Protein AF-A0A7R9DC39-F1 (afdb_monomer_lite)

Foldseek 3Di:
DDDDPPDPVVVVVVVLVVVVVVVVVVVVVVLCVQVPPDVVSVVVVVPDDDPDFDDDPVCVVVQWDWDDDPNPDTDIDGNDD

Radius of gyration: 17.87 Å; chains: 1; bounding box: 44×48×31 Å

Sequence (81 aa):
MAQVPPSPLNVAASSRHRERAVITQWAIFSVRNLCEGNPESQALIAGLTQRGTVDSATLRELGITLHQEDDKKILIMPYKP

InterPro domains:
  IPR019156 Ataxin-10 domain [PF09759] (20-74)
  IPR051374 Ataxin-10 and Copper transport protein 86 families [PTHR13255] (23-74)

Structure (mmCIF, N/CA/C/O backbone):
data_AF-A0A7R9DC39-F1
#
_entry.id   AF-A0A7R9D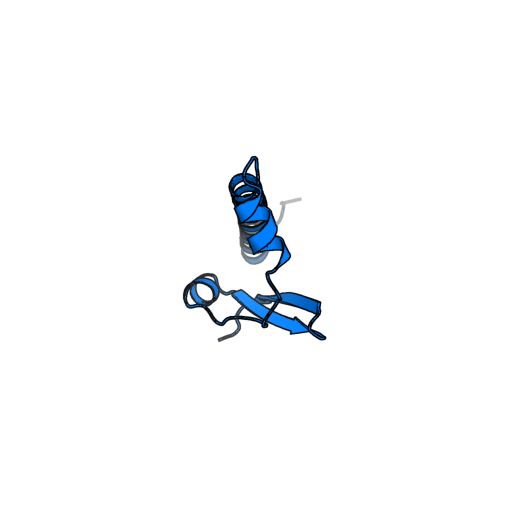C39-F1
#
loop_
_atom_site.group_PDB
_atom_site.id
_atom_site.type_symbol
_atom_site.label_atom_id
_atom_site.label_alt_id
_atom_site.label_comp_id
_atom_site.label_asym_id
_atom_site.label_entity_id
_atom_site.label_seq_id
_atom_site.pdbx_PDB_ins_code
_atom_site.Cartn_x
_atom_site.Cartn_y
_atom_site.Cartn_z
_atom_site.occupancy
_atom_site.B_iso_or_equiv
_atom_site.auth_seq_id
_atom_site.auth_comp_id
_atom_site.auth_asym_id
_atom_site.auth_atom_id
_atom_site.pdbx_PDB_model_num
ATOM 1 N N . MET A 1 1 ? 35.501 -31.275 -1.957 1.00 40.75 1 MET A N 1
ATOM 2 C CA . MET A 1 1 ? 34.517 -30.771 -0.975 1.00 40.75 1 MET A CA 1
ATOM 3 C C . MET A 1 1 ? 33.200 -30.603 -1.718 1.00 40.75 1 MET A C 1
ATOM 5 O O . MET A 1 1 ? 33.093 -29.688 -2.521 1.00 40.75 1 MET A O 1
ATOM 9 N N . ALA A 1 2 ? 32.274 -31.558 -1.591 1.00 42.09 2 ALA A N 1
ATOM 10 C CA . ALA A 1 2 ? 31.004 -31.518 -2.317 1.00 42.09 2 ALA A CA 1
ATOM 11 C C . ALA A 1 2 ? 30.086 -30.476 -1.667 1.00 42.09 2 ALA A C 1
ATOM 13 O O . ALA A 1 2 ? 29.846 -30.519 -0.461 1.00 42.09 2 ALA A O 1
ATOM 14 N N . GLN A 1 3 ? 29.637 -29.511 -2.462 1.00 53.22 3 GLN A N 1
ATOM 15 C CA . GLN A 1 3 ? 28.723 -28.460 -2.043 1.00 53.22 3 GLN A 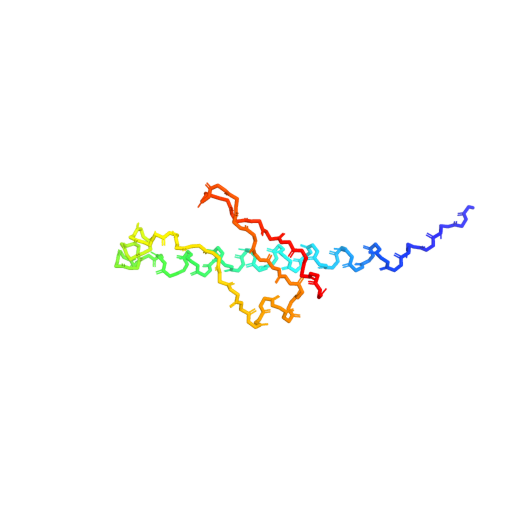CA 1
ATOM 16 C C . GLN A 1 3 ? 27.385 -29.121 -1.697 1.00 53.22 3 GLN A C 1
ATOM 18 O O . GLN A 1 3 ? 26.718 -29.676 -2.569 1.00 53.22 3 GLN A O 1
ATOM 23 N N . VAL A 1 4 ? 27.044 -29.146 -0.407 1.00 58.81 4 VAL A N 1
ATOM 24 C CA . VAL A 1 4 ? 25.765 -29.676 0.080 1.00 58.81 4 VAL A CA 1
ATOM 25 C C . VAL A 1 4 ? 24.647 -28.905 -0.632 1.00 58.81 4 VAL A C 1
ATOM 27 O O . VAL A 1 4 ? 24.655 -27.671 -0.573 1.00 58.81 4 VAL A O 1
ATOM 30 N N . PRO A 1 5 ? 23.721 -29.578 -1.342 1.00 57.09 5 PRO A N 1
ATOM 31 C CA . PRO A 1 5 ? 22.644 -28.892 -2.039 1.00 57.09 5 PRO A CA 1
ATOM 32 C C . PRO A 1 5 ? 21.809 -28.106 -1.018 1.00 57.09 5 PRO A C 1
ATOM 34 O O . PRO A 1 5 ? 21.515 -28.632 0.060 1.00 57.09 5 PRO A O 1
ATOM 37 N N . PRO A 1 6 ? 21.447 -26.843 -1.306 1.00 57.19 6 PRO A N 1
ATOM 38 C CA . PRO A 1 6 ? 20.693 -26.034 -0.363 1.00 57.19 6 PRO A CA 1
ATOM 39 C C . PRO A 1 6 ? 19.350 -26.708 -0.070 1.00 57.19 6 PRO A C 1
ATOM 41 O O . PRO A 1 6 ? 18.591 -27.028 -0.984 1.00 57.19 6 PRO A O 1
ATOM 44 N N . SER A 1 7 ? 19.061 -26.924 1.215 1.00 57.75 7 SER A N 1
ATOM 45 C CA . SER A 1 7 ? 17.804 -27.506 1.684 1.00 57.75 7 SER A CA 1
ATOM 46 C C . SER A 1 7 ? 16.596 -26.770 1.075 1.00 57.75 7 SER A C 1
ATOM 48 O O . SER A 1 7 ? 16.617 -25.536 1.002 1.00 57.75 7 SER A O 1
ATOM 50 N N . PRO A 1 8 ? 15.512 -27.474 0.694 1.00 55.69 8 PRO A N 1
ATOM 51 C CA . PRO A 1 8 ? 14.369 -26.900 -0.035 1.00 55.69 8 PRO A CA 1
ATOM 52 C C . PRO A 1 8 ? 13.691 -25.708 0.672 1.00 55.69 8 PRO A C 1
ATOM 54 O O . PRO A 1 8 ? 13.126 -24.831 0.021 1.00 55.69 8 PRO A O 1
ATOM 57 N N . LEU A 1 9 ? 13.825 -25.614 1.999 1.00 54.31 9 LEU A N 1
ATOM 58 C CA . LEU A 1 9 ? 13.383 -24.473 2.810 1.00 54.31 9 LEU A CA 1
ATOM 59 C C . LEU A 1 9 ? 14.057 -23.137 2.437 1.00 54.31 9 LEU A C 1
ATOM 61 O O . LEU A 1 9 ? 13.404 -22.097 2.506 1.00 54.31 9 LEU A O 1
ATOM 65 N N . ASN A 1 10 ? 15.328 -23.143 2.019 1.00 53.66 10 ASN A N 1
ATOM 66 C CA . ASN A 1 10 ? 16.070 -21.918 1.691 1.00 53.66 10 ASN A CA 1
ATOM 67 C C . ASN A 1 10 ? 15.631 -21.334 0.332 1.00 53.66 10 ASN A C 1
ATOM 69 O O . ASN A 1 10 ? 15.469 -20.124 0.172 1.00 53.66 10 ASN A O 1
ATOM 73 N N . VAL A 1 11 ? 15.335 -22.206 -0.635 1.00 52.62 11 VAL A N 1
ATOM 74 C CA . VAL A 1 11 ? 14.900 -21.800 -1.982 1.00 52.62 11 VAL A CA 1
ATOM 75 C C . VAL A 1 11 ? 13.503 -21.166 -1.945 1.00 52.62 11 VAL A C 1
ATOM 77 O O . VAL A 1 11 ? 13.297 -20.097 -2.518 1.00 52.62 11 VAL A O 1
ATOM 80 N N . ALA A 1 12 ? 12.569 -21.761 -1.196 1.00 52.34 12 ALA A N 1
ATOM 81 C CA . ALA A 1 12 ? 11.211 -21.233 -1.036 1.00 52.34 12 ALA A CA 1
ATOM 82 C C . ALA A 1 12 ? 11.143 -19.952 -0.179 1.00 52.34 12 ALA A C 1
ATOM 84 O O . ALA A 1 12 ? 10.191 -19.176 -0.271 1.00 52.34 12 ALA A O 1
ATOM 85 N N . ALA A 1 13 ? 12.122 -19.711 0.699 1.00 52.47 13 ALA A N 1
ATOM 86 C CA . ALA A 1 13 ? 12.239 -18.428 1.390 1.00 52.47 13 ALA A CA 1
ATOM 87 C C . ALA A 1 13 ? 12.676 -17.327 0.409 1.00 52.47 13 ALA A C 1
ATOM 89 O O . ALA A 1 13 ? 12.078 -16.253 0.378 1.00 52.47 13 ALA A O 1
ATOM 90 N N . SER A 1 14 ? 13.662 -17.623 -0.444 1.00 53.97 14 SER A N 1
ATOM 91 C CA . SER A 1 14 ? 14.200 -16.682 -1.432 1.00 53.97 14 SER A CA 1
ATOM 92 C C . SER A 1 14 ? 13.164 -16.250 -2.483 1.00 53.97 14 SER A C 1
ATOM 94 O O . SER A 1 14 ? 13.071 -15.062 -2.800 1.00 53.97 14 SER A O 1
ATOM 96 N N . SER A 1 15 ? 12.318 -17.172 -2.967 1.00 56.75 15 SER A N 1
ATOM 97 C CA . SER A 1 15 ? 11.221 -16.840 -3.894 1.00 56.75 15 SER A CA 1
ATOM 98 C C . SER A 1 15 ? 10.165 -15.936 -3.247 1.00 56.75 15 SER A C 1
ATOM 100 O O . SER A 1 15 ? 9.801 -14.907 -3.818 1.00 56.75 15 SER A O 1
ATOM 102 N N . ARG A 1 16 ? 9.765 -16.232 -2.003 1.00 59.12 16 ARG A N 1
ATOM 103 C CA . AR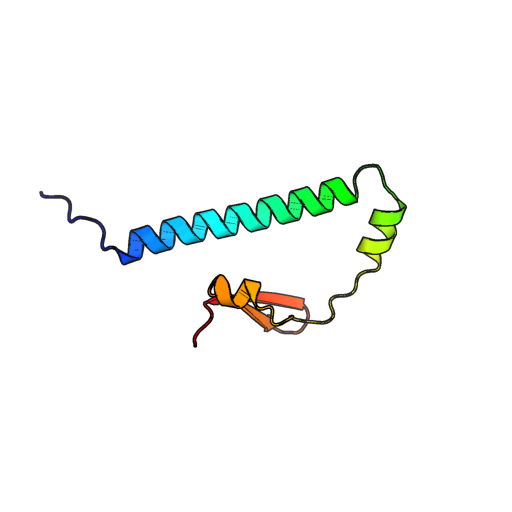G A 1 16 ? 8.790 -15.428 -1.245 1.00 59.12 16 ARG A CA 1
ATOM 104 C C . ARG A 1 16 ? 9.286 -14.020 -0.929 1.00 59.12 16 ARG A C 1
ATOM 106 O O . ARG A 1 16 ? 8.502 -13.074 -0.937 1.00 59.12 16 ARG A O 1
ATOM 113 N N . HIS A 1 17 ? 10.582 -13.839 -0.668 1.00 57.56 17 HIS A N 1
ATOM 114 C CA . HIS A 1 17 ? 11.157 -12.499 -0.505 1.00 57.56 17 HIS A CA 1
ATOM 115 C C . HIS A 1 17 ? 11.047 -11.667 -1.787 1.00 57.56 17 HIS A C 1
ATOM 117 O O . HIS A 1 17 ? 10.746 -10.474 -1.718 1.00 57.56 17 HIS A O 1
ATOM 123 N N . ARG A 1 18 ? 11.243 -12.295 -2.953 1.00 58.25 18 ARG A N 1
ATOM 124 C CA . ARG A 1 18 ? 11.133 -11.622 -4.250 1.00 58.25 18 ARG A CA 1
ATOM 125 C C . ARG A 1 18 ? 9.689 -11.217 -4.556 1.00 58.25 18 ARG A C 1
ATOM 127 O O . ARG A 1 18 ? 9.462 -10.078 -4.945 1.00 58.25 18 ARG A O 1
ATOM 134 N N . GLU A 1 19 ? 8.720 -12.095 -4.319 1.00 62.03 19 GLU A N 1
ATOM 135 C CA . GLU A 1 19 ? 7.290 -11.798 -4.511 1.00 62.03 19 GLU A CA 1
ATOM 136 C C . GLU A 1 19 ? 6.817 -10.634 -3.629 1.00 62.03 19 GLU A C 1
ATOM 138 O O . GLU A 1 19 ? 6.156 -9.714 -4.110 1.00 62.03 19 GLU A O 1
ATOM 143 N N . ARG A 1 20 ? 7.235 -10.605 -2.356 1.00 63.91 20 ARG A N 1
ATOM 144 C CA . ARG A 1 20 ? 6.924 -9.499 -1.433 1.00 63.91 20 ARG A CA 1
ATOM 145 C C . ARG A 1 20 ? 7.505 -8.164 -1.900 1.00 63.91 20 ARG A C 1
ATOM 147 O O . ARG A 1 20 ? 6.849 -7.135 -1.764 1.00 63.91 20 ARG A O 1
ATOM 154 N N . ALA A 1 21 ? 8.716 -8.170 -2.456 1.00 72.00 21 ALA A N 1
ATOM 155 C CA . ALA A 1 21 ? 9.321 -6.967 -3.022 1.00 72.00 21 ALA A CA 1
ATOM 156 C C . ALA A 1 21 ? 8.563 -6.481 -4.269 1.00 72.00 21 ALA A C 1
ATOM 158 O O . ALA A 1 21 ? 8.338 -5.282 -4.423 1.00 72.00 21 ALA A O 1
ATOM 159 N N . VAL A 1 22 ? 8.110 -7.407 -5.121 1.00 76.44 22 VAL A N 1
ATOM 160 C CA . VAL A 1 22 ? 7.328 -7.099 -6.327 1.00 76.44 22 VAL A CA 1
ATOM 161 C C . VAL A 1 22 ? 5.981 -6.472 -5.963 1.00 76.44 22 VAL A C 1
ATOM 163 O O . VAL A 1 22 ? 5.652 -5.419 -6.499 1.00 76.44 22 VAL A O 1
ATOM 166 N N . ILE A 1 23 ? 5.233 -7.044 -5.014 1.00 76.69 23 ILE A N 1
ATOM 167 C CA . ILE A 1 23 ? 3.929 -6.504 -4.587 1.00 76.69 23 ILE A CA 1
ATOM 168 C C . ILE A 1 23 ? 4.073 -5.081 -4.034 1.00 76.69 23 ILE A C 1
ATOM 170 O O . ILE A 1 23 ? 3.319 -4.193 -4.427 1.00 76.69 23 ILE A O 1
ATOM 174 N N . THR A 1 24 ? 5.069 -4.838 -3.177 1.00 80.06 24 THR A N 1
ATOM 175 C CA . THR A 1 24 ? 5.336 -3.495 -2.638 1.00 80.06 24 THR A CA 1
ATOM 176 C C . THR A 1 24 ? 5.673 -2.503 -3.748 1.00 80.06 24 THR A C 1
ATOM 178 O O . THR A 1 24 ? 5.150 -1.390 -3.762 1.00 80.06 24 THR A O 1
ATOM 181 N N . GLN A 1 25 ? 6.512 -2.901 -4.707 1.00 85.56 25 GLN A N 1
ATOM 182 C CA . GLN A 1 25 ? 6.908 -2.026 -5.805 1.00 85.56 25 GLN A CA 1
ATOM 183 C C . GLN A 1 25 ? 5.723 -1.673 -6.713 1.00 85.56 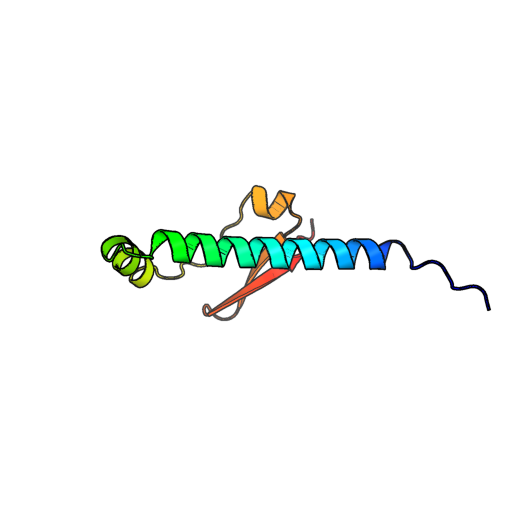25 GLN A C 1
ATOM 185 O O . GLN A 1 25 ? 5.570 -0.510 -7.092 1.00 85.56 25 GLN A O 1
ATOM 190 N N . TRP A 1 26 ? 4.866 -2.650 -7.027 1.00 86.75 26 TRP A N 1
ATOM 191 C CA . TRP A 1 26 ? 3.641 -2.416 -7.791 1.00 86.75 26 TRP A CA 1
ATOM 192 C C . TRP A 1 26 ? 2.659 -1.532 -7.031 1.00 86.75 26 TRP A C 1
ATOM 194 O O . TRP A 1 26 ? 2.133 -0.597 -7.621 1.00 86.75 26 TRP A O 1
ATOM 204 N N . ALA A 1 27 ? 2.470 -1.750 -5.728 1.00 85.19 27 ALA A N 1
ATOM 205 C CA . ALA A 1 27 ? 1.599 -0.910 -4.911 1.00 85.19 27 ALA A CA 1
ATOM 206 C C . ALA A 1 27 ? 2.053 0.561 -4.918 1.00 85.19 27 ALA A C 1
ATOM 208 O O . ALA A 1 27 ? 1.241 1.454 -5.160 1.00 85.19 27 ALA A O 1
ATOM 209 N N . ILE A 1 28 ? 3.354 0.818 -4.734 1.00 87.94 28 ILE A N 1
ATOM 210 C CA . ILE A 1 28 ? 3.925 2.173 -4.800 1.00 87.94 28 ILE A CA 1
ATOM 211 C C . ILE A 1 28 ? 3.696 2.793 -6.184 1.00 87.94 28 ILE A C 1
ATOM 213 O O . ILE A 1 28 ? 3.287 3.949 -6.285 1.00 87.94 28 ILE A O 1
ATOM 217 N N . PHE A 1 29 ? 3.941 2.030 -7.252 1.00 90.50 29 PHE A N 1
ATOM 218 C CA . PHE A 1 29 ? 3.770 2.511 -8.621 1.00 90.50 29 PHE A CA 1
ATOM 219 C C . PHE A 1 29 ? 2.303 2.823 -8.949 1.00 90.50 29 PHE A C 1
ATOM 221 O O . PHE A 1 29 ? 2.011 3.875 -9.510 1.00 90.50 29 PHE A O 1
ATOM 228 N N . SER A 1 30 ? 1.369 1.963 -8.539 1.00 89.56 30 SER A N 1
ATOM 229 C CA . SER A 1 30 ? -0.068 2.179 -8.717 1.00 89.56 30 SER A CA 1
ATOM 230 C C . SER A 1 30 ? -0.556 3.434 -7.995 1.00 89.56 30 SER A C 1
ATOM 232 O O . SER A 1 30 ? -1.270 4.233 -8.595 1.00 89.56 30 SER A O 1
ATOM 234 N N . VAL A 1 31 ? -0.139 3.647 -6.740 1.00 89.00 31 VAL A N 1
ATOM 235 C CA . VAL A 1 31 ? -0.500 4.856 -5.978 1.00 89.00 31 VAL A CA 1
ATOM 236 C C . VAL A 1 31 ? 0.085 6.105 -6.632 1.00 89.00 31 VAL A C 1
ATOM 238 O O . VAL A 1 31 ? -0.617 7.102 -6.783 1.00 89.00 31 VAL A O 1
ATOM 241 N N . ARG A 1 32 ? 1.347 6.054 -7.076 1.00 91.81 32 ARG A N 1
ATOM 242 C CA . ARG A 1 32 ? 1.963 7.167 -7.804 1.00 91.81 32 ARG A CA 1
ATOM 243 C C . ARG A 1 32 ? 1.174 7.509 -9.064 1.00 91.81 32 ARG A C 1
ATOM 245 O O . ARG A 1 32 ? 0.838 8.672 -9.243 1.00 91.81 32 ARG A O 1
ATOM 252 N N . ASN A 1 33 ? 0.864 6.521 -9.900 1.00 92.69 33 ASN A N 1
ATOM 253 C CA . ASN A 1 33 ? 0.150 6.748 -11.157 1.00 92.69 33 ASN A CA 1
ATOM 254 C C . ASN A 1 33 ? -1.259 7.301 -10.936 1.00 92.69 33 ASN A C 1
ATOM 256 O O . ASN A 1 33 ? -1.731 8.100 -11.734 1.00 92.69 33 ASN A O 1
ATOM 260 N N . LEU A 1 34 ? -1.924 6.899 -9.851 1.00 91.06 34 LEU A N 1
ATOM 261 C CA . LEU A 1 34 ? -3.231 7.437 -9.481 1.00 91.06 34 LEU A CA 1
ATOM 262 C C . LEU A 1 34 ? -3.149 8.921 -9.075 1.00 91.06 34 LEU A C 1
ATOM 264 O O . LEU A 1 34 ? -4.068 9.689 -9.342 1.00 91.06 34 LEU A O 1
ATOM 268 N N . CYS A 1 35 ? -2.043 9.330 -8.450 1.00 92.94 35 CYS A N 1
ATOM 269 C CA . CYS A 1 35 ? -1.815 10.702 -7.992 1.00 92.94 35 CYS A CA 1
ATOM 270 C C . CYS A 1 35 ? -1.147 11.619 -9.030 1.00 92.94 35 CYS A C 1
ATOM 272 O O . CYS A 1 35 ? -1.221 12.842 -8.897 1.00 92.94 35 CYS A O 1
ATOM 274 N N . GLU A 1 36 ? -0.427 11.082 -10.014 1.00 93.88 36 GLU A N 1
ATOM 275 C CA . GLU A 1 36 ? 0.376 11.874 -10.949 1.00 93.88 36 GLU A CA 1
ATOM 276 C C . GLU A 1 36 ? -0.536 12.687 -11.881 1.00 93.88 36 GLU A C 1
ATOM 278 O O . GLU A 1 36 ? -1.364 12.145 -12.605 1.00 93.88 36 GLU A O 1
ATOM 283 N N . GLY A 1 37 ? -0.429 14.019 -11.822 1.00 93.38 37 GLY A N 1
ATOM 284 C CA . GLY A 1 37 ? -1.275 14.927 -12.607 1.00 93.38 37 GLY A CA 1
ATOM 285 C C . GLY A 1 37 ? -2.739 15.029 -12.152 1.00 93.38 37 GLY A C 1
ATOM 286 O O . GLY A 1 37 ? -3.506 15.738 -12.799 1.00 93.38 37 GLY A O 1
ATOM 287 N N . ASN A 1 38 ? -3.130 14.377 -11.048 1.00 93.62 38 ASN A N 1
ATOM 288 C CA . ASN A 1 38 ? -4.507 14.383 -10.549 1.00 93.62 38 ASN A CA 1
ATOM 289 C C . ASN A 1 38 ? -4.603 14.918 -9.099 1.00 93.62 38 ASN A C 1
ATOM 291 O O . ASN A 1 38 ? -4.443 14.150 -8.145 1.00 93.62 38 ASN A O 1
ATOM 295 N N . PRO A 1 39 ? -4.895 16.220 -8.904 1.00 91.06 39 PRO A N 1
ATOM 296 C CA . PRO A 1 39 ? -4.995 16.822 -7.572 1.00 91.06 39 PRO A CA 1
ATOM 297 C C . PRO A 1 39 ? -6.203 16.329 -6.756 1.00 91.06 39 PRO A C 1
ATOM 299 O O . PRO A 1 39 ? -6.147 16.332 -5.529 1.00 91.06 39 PRO A O 1
ATOM 302 N N . GLU A 1 40 ? -7.276 15.862 -7.400 1.00 92.44 40 GLU A N 1
ATOM 303 C CA . GLU A 1 40 ? -8.435 15.276 -6.712 1.00 92.44 40 GLU A CA 1
ATOM 304 C C . GLU A 1 40 ? -8.067 13.938 -6.061 1.00 92.44 40 GLU A C 1
ATOM 306 O O . GLU A 1 40 ? -8.345 13.715 -4.883 1.00 92.44 40 GLU A O 1
ATOM 311 N N . SER A 1 41 ? -7.360 13.077 -6.796 1.00 91.56 41 SER A N 1
ATOM 312 C CA . SER A 1 41 ? -6.861 11.801 -6.268 1.00 91.56 41 SER A CA 1
ATOM 313 C C . SER A 1 41 ? -5.849 12.014 -5.141 1.00 91.56 41 SER A C 1
ATOM 315 O O . SER A 1 41 ? -5.880 11.300 -4.139 1.00 91.56 41 SER A O 1
ATOM 317 N N . GLN A 1 42 ? -5.000 13.042 -5.254 1.00 91.94 42 GLN A N 1
ATOM 318 C CA . GLN A 1 42 ? -4.088 13.443 -4.180 1.00 91.94 42 GLN A CA 1
ATOM 319 C C . GLN A 1 42 ? -4.843 13.891 -2.924 1.00 91.94 42 GLN A C 1
ATOM 321 O O . GLN A 1 42 ? -4.493 13.462 -1.826 1.00 91.94 42 GLN A O 1
ATOM 326 N N . ALA A 1 43 ? -5.885 14.715 -3.070 1.00 92.25 43 ALA A N 1
ATOM 327 C CA . ALA A 1 43 ? -6.699 15.177 -1.948 1.00 92.25 43 ALA A CA 1
ATOM 328 C C . ALA A 1 43 ? -7.459 14.023 -1.276 1.00 92.25 43 ALA A C 1
ATOM 330 O O . ALA A 1 43 ? -7.489 13.938 -0.048 1.00 92.25 43 ALA A O 1
ATOM 331 N N . LEU A 1 44 ? -8.012 13.098 -2.068 1.00 92.00 44 LEU A N 1
ATOM 332 C CA . LEU A 1 44 ? -8.657 11.884 -1.569 1.00 92.00 44 LEU A CA 1
ATOM 333 C C . LEU A 1 44 ? -7.684 11.026 -0.760 1.00 92.00 44 LEU A C 1
ATOM 335 O O . LEU A 1 44 ? -7.993 10.667 0.373 1.00 92.00 44 LEU A O 1
ATOM 339 N N . ILE A 1 45 ? -6.501 10.737 -1.311 1.00 88.00 45 ILE A N 1
ATOM 340 C CA . ILE A 1 45 ? -5.485 9.916 -0.642 1.00 88.00 45 ILE A CA 1
ATOM 341 C C . ILE A 1 45 ? -4.942 10.608 0.612 1.00 88.00 45 ILE A C 1
ATOM 343 O O . ILE A 1 45 ? -4.752 9.944 1.627 1.00 88.00 45 ILE A O 1
ATOM 347 N N . ALA A 1 46 ? -4.757 11.930 0.587 1.00 88.12 46 ALA A N 1
ATOM 348 C CA . ALA A 1 46 ? -4.347 12.706 1.758 1.00 88.12 46 ALA A CA 1
ATOM 349 C C . ALA A 1 46 ? -5.398 12.693 2.884 1.00 88.12 46 ALA A C 1
ATOM 351 O O . ALA A 1 46 ? -5.042 12.799 4.056 1.00 88.12 46 ALA A O 1
ATOM 352 N N . GLY A 1 47 ? -6.681 12.549 2.539 1.00 89.12 47 GLY A N 1
ATOM 353 C CA . GLY A 1 47 ? -7.780 12.407 3.495 1.00 89.12 47 GLY A CA 1
ATOM 354 C C . GLY A 1 47 ? -7.982 10.983 4.024 1.00 89.12 47 GLY A C 1
ATOM 355 O O . GLY A 1 47 ? -8.761 10.790 4.961 1.00 89.12 47 GLY A O 1
ATOM 356 N N . LEU A 1 48 ? -7.307 9.974 3.458 1.00 87.31 48 LEU A N 1
ATOM 357 C CA . LEU A 1 48 ? -7.440 8.598 3.929 1.00 87.31 48 LEU A CA 1
ATOM 358 C C . LEU A 1 48 ? -6.850 8.460 5.331 1.00 87.31 48 LEU A C 1
ATOM 360 O O . LEU A 1 48 ? -5.690 8.771 5.588 1.00 87.31 48 LEU A O 1
ATOM 364 N N . THR A 1 49 ? -7.660 7.935 6.243 1.00 79.50 49 THR A N 1
ATOM 365 C CA . THR A 1 49 ? -7.225 7.588 7.594 1.00 79.50 49 THR A CA 1
ATOM 366 C C . THR A 1 49 ? -7.162 6.077 7.720 1.00 79.50 49 THR A C 1
ATOM 368 O O . THR A 1 49 ? -8.093 5.369 7.327 1.00 79.50 49 THR A O 1
ATOM 371 N N . GLN A 1 50 ? -6.070 5.573 8.284 1.00 76.44 50 GLN A N 1
ATOM 372 C CA . GLN A 1 50 ? -5.922 4.155 8.566 1.00 76.44 50 GLN A CA 1
ATOM 373 C C . GLN A 1 50 ? -7.003 3.713 9.565 1.00 76.44 50 GLN A C 1
ATOM 375 O O . GLN A 1 50 ? -7.071 4.225 10.678 1.00 76.44 50 GLN A O 1
ATOM 380 N N . ARG A 1 51 ? -7.867 2.778 9.152 1.00 77.69 51 ARG A N 1
ATOM 381 C CA . ARG A 1 51 ? -8.953 2.229 9.990 1.00 77.69 51 ARG A CA 1
ATOM 382 C C . ARG A 1 51 ? -8.631 0.876 10.628 1.00 77.69 51 ARG A C 1
ATOM 384 O O . ARG A 1 51 ? -9.443 0.366 11.390 1.00 77.69 51 ARG A O 1
ATOM 391 N N . GLY A 1 52 ? -7.466 0.316 10.313 1.00 74.12 52 GLY A N 1
ATOM 392 C CA . GLY A 1 52 ? -6.949 -0.926 10.878 1.00 74.12 52 GLY A CA 1
ATOM 393 C C . GLY A 1 52 ? -6.579 -1.957 9.817 1.00 74.12 52 GLY A C 1
ATOM 394 O O . GLY A 1 52 ? -6.349 -1.602 8.657 1.00 74.12 52 GLY A O 1
ATOM 395 N N . THR A 1 53 ? -6.483 -3.226 10.210 1.00 76.69 53 THR A N 1
ATOM 396 C CA . THR A 1 53 ? -6.207 -4.337 9.292 1.00 76.69 53 THR A CA 1
ATOM 397 C C . THR A 1 53 ? -7.499 -4.990 8.806 1.00 76.69 53 THR A C 1
ATOM 399 O O . THR A 1 53 ? -8.466 -5.137 9.548 1.00 76.69 53 THR A O 1
ATOM 402 N N . VAL A 1 54 ? -7.524 -5.371 7.528 1.00 73.75 54 VAL A N 1
ATOM 403 C CA . VAL A 1 54 ? -8.635 -6.110 6.915 1.00 73.75 54 VAL A CA 1
ATOM 404 C C . VAL A 1 54 ? -8.201 -7.551 6.695 1.00 73.75 54 VAL A C 1
ATOM 406 O O . VAL A 1 54 ? -7.147 -7.802 6.107 1.00 73.75 54 VAL A O 1
ATOM 409 N N . ASP A 1 55 ? -9.033 -8.487 7.148 1.00 71.75 55 ASP A N 1
ATOM 410 C CA . ASP A 1 55 ? -8.938 -9.883 6.736 1.00 71.75 55 ASP A CA 1
ATOM 411 C C . ASP A 1 55 ? -9.465 -9.997 5.302 1.00 71.75 55 ASP A C 1
ATOM 413 O O . ASP A 1 55 ? -10.589 -9.597 4.996 1.00 71.75 55 ASP A O 1
ATOM 417 N N . SER A 1 56 ? -8.621 -10.492 4.404 1.00 78.25 56 SER A N 1
ATOM 418 C CA . SER A 1 56 ? -8.931 -10.625 2.985 1.00 78.25 56 SER A CA 1
ATOM 419 C C . SER A 1 56 ? -8.662 -12.055 2.550 1.00 78.25 56 SER A C 1
ATOM 421 O O . SER A 1 56 ? -7.590 -12.600 2.824 1.00 78.25 56 SER A O 1
ATOM 423 N N . ALA A 1 57 ? -9.615 -12.643 1.823 1.00 78.06 57 ALA A N 1
ATOM 424 C CA . ALA A 1 57 ? -9.475 -13.978 1.247 1.00 78.06 57 ALA A CA 1
ATOM 425 C C . ALA A 1 57 ? -8.192 -14.096 0.407 1.00 78.06 57 ALA A C 1
ATOM 427 O O . ALA A 1 57 ? -7.464 -15.075 0.528 1.00 78.06 57 ALA A O 1
ATOM 428 N N . THR A 1 58 ? -7.844 -13.044 -0.336 1.00 77.69 58 THR A N 1
ATOM 429 C CA . THR A 1 58 ? -6.614 -12.978 -1.134 1.00 77.69 58 THR A CA 1
ATOM 430 C C . THR A 1 58 ? -5.354 -12.988 -0.265 1.00 77.69 58 THR A C 1
ATOM 432 O O . THR A 1 58 ? -4.374 -13.643 -0.608 1.00 77.69 58 THR A O 1
ATOM 435 N N . LEU A 1 59 ? -5.353 -12.298 0.883 1.00 77.62 59 LEU A N 1
ATOM 436 C CA . LEU A 1 59 ? -4.212 -12.333 1.808 1.00 77.62 59 LEU A CA 1
ATOM 437 C C . LEU A 1 59 ? -4.044 -13.731 2.414 1.00 77.62 59 LEU A C 1
ATOM 439 O O . LEU A 1 59 ? -2.920 -14.222 2.521 1.00 77.62 59 LEU A O 1
ATOM 443 N N . ARG A 1 60 ? -5.157 -14.406 2.720 1.00 79.25 60 ARG A N 1
ATOM 444 C CA . ARG A 1 60 ? -5.160 -15.783 3.220 1.00 79.25 60 ARG A CA 1
ATOM 445 C C . ARG A 1 60 ? -4.642 -16.785 2.188 1.00 79.25 60 ARG A C 1
ATOM 447 O O . ARG A 1 60 ? -3.822 -17.628 2.538 1.00 79.25 60 ARG A O 1
ATOM 454 N N . GLU A 1 61 ? -5.062 -16.668 0.929 1.00 80.19 61 GLU A N 1
ATOM 455 C CA . GLU A 1 61 ? -4.557 -17.480 -0.191 1.00 80.19 61 GLU A CA 1
ATOM 456 C C . GLU A 1 61 ? -3.049 -17.301 -0.400 1.00 80.19 61 GLU A C 1
ATOM 458 O O . GLU A 1 61 ? -2.337 -18.262 -0.686 1.00 80.19 61 GLU A O 1
ATOM 463 N N . LEU A 1 62 ? -2.543 -16.086 -0.179 1.00 75.44 62 LEU A N 1
ATOM 464 C CA . LEU A 1 62 ? -1.112 -15.780 -0.210 1.00 75.44 62 LEU A CA 1
ATOM 465 C C . LEU A 1 62 ? -0.358 -16.252 1.048 1.00 75.44 62 LEU A C 1
ATOM 467 O O . LEU A 1 62 ? 0.862 -16.095 1.127 1.00 75.44 62 LEU A O 1
ATOM 471 N N . GLY A 1 63 ? -1.048 -16.825 2.040 1.00 79.06 63 GLY A N 1
ATOM 472 C CA . GLY A 1 63 ? -0.453 -17.253 3.304 1.00 79.06 63 GLY A CA 1
ATOM 473 C C . GLY A 1 63 ? 0.041 -16.079 4.155 1.00 79.06 63 GLY A C 1
ATOM 474 O O . GLY A 1 63 ? 1.053 -16.199 4.849 1.00 79.06 63 GLY A O 1
ATOM 475 N N . ILE A 1 64 ? -0.646 -14.936 4.088 1.00 79.38 64 ILE A N 1
ATOM 476 C CA . ILE A 1 64 ? -0.283 -13.675 4.739 1.00 79.38 64 ILE A CA 1
ATOM 477 C C . ILE A 1 64 ? -1.396 -13.233 5.695 1.00 79.38 64 ILE A C 1
ATOM 479 O O . ILE A 1 64 ? -2.576 -13.269 5.364 1.00 79.38 64 ILE A O 1
ATOM 483 N N . THR A 1 65 ? -1.011 -12.758 6.878 1.00 81.62 65 THR A N 1
ATOM 484 C CA . THR A 1 65 ? -1.894 -12.058 7.816 1.00 81.62 65 THR A CA 1
ATOM 485 C C . THR A 1 65 ? -1.342 -10.677 8.152 1.00 81.62 65 THR A C 1
ATOM 487 O O . THR A 1 65 ? -0.132 -10.433 8.066 1.00 81.62 65 THR A O 1
ATOM 490 N N . LEU A 1 66 ? -2.235 -9.762 8.523 1.00 82.44 66 LEU A N 1
ATOM 491 C CA . LEU A 1 66 ? -1.903 -8.395 8.901 1.00 82.44 66 LEU A CA 1
ATOM 492 C C . LEU A 1 66 ? -2.139 -8.211 10.400 1.00 82.44 66 LEU A C 1
ATOM 494 O O . LEU A 1 66 ? -3.271 -8.288 10.873 1.00 82.44 66 LEU A O 1
ATOM 498 N N . HIS A 1 67 ? -1.070 -7.920 11.132 1.00 81.62 67 HIS A N 1
ATOM 499 C CA . HIS A 1 67 ? -1.126 -7.551 12.542 1.00 81.62 67 HIS A CA 1
ATOM 500 C C . HIS A 1 67 ? -0.968 -6.042 12.693 1.00 81.62 67 HIS A C 1
ATOM 502 O O . HIS A 1 67 ? -0.057 -5.464 12.107 1.00 81.62 67 HIS A O 1
ATOM 508 N N . GLN A 1 68 ? -1.820 -5.408 13.491 1.00 79.38 68 GLN A N 1
ATOM 509 C CA . GLN A 1 68 ? -1.665 -4.003 13.855 1.00 79.38 68 GLN A CA 1
ATOM 510 C C . GLN A 1 68 ? -1.020 -3.910 15.239 1.00 79.38 68 GLN A C 1
ATOM 512 O O . GLN A 1 68 ? -1.509 -4.515 16.189 1.00 79.38 68 GLN A O 1
ATOM 517 N N . GLU A 1 69 ? 0.081 -3.172 15.335 1.00 70.44 69 GLU A N 1
ATOM 518 C CA . GLU A 1 69 ? 0.780 -2.858 16.582 1.00 70.44 69 GLU A CA 1
ATOM 519 C C . GLU A 1 69 ? 0.674 -1.340 16.812 1.00 70.44 69 GLU A C 1
ATOM 521 O O . GLU A 1 69 ? 0.989 -0.546 15.916 1.00 70.44 69 GLU A O 1
ATOM 526 N N . ASP A 1 70 ? 0.152 -0.953 17.981 1.00 68.19 70 ASP A N 1
ATOM 527 C CA . ASP A 1 70 ? 0.019 0.430 18.471 1.00 68.19 70 ASP A CA 1
ATOM 528 C C . ASP A 1 70 ? -0.548 1.442 17.460 1.00 68.19 70 ASP A C 1
ATOM 530 O O . ASP A 1 70 ? -0.029 2.549 17.299 1.00 68.19 70 ASP A O 1
ATOM 534 N N . ASP A 1 71 ? -1.598 1.032 16.742 1.00 67.25 71 ASP A N 1
ATOM 535 C CA . ASP A 1 71 ? -2.343 1.763 15.703 1.00 67.25 71 ASP A CA 1
ATOM 536 C C . ASP A 1 71 ? -1.547 2.311 14.503 1.00 67.25 71 ASP A C 1
ATOM 538 O O . ASP A 1 71 ? -2.131 2.603 13.462 1.00 67.25 71 ASP A O 1
ATOM 542 N N . LYS A 1 72 ? -0.221 2.397 14.597 1.00 67.12 72 LYS A N 1
ATOM 543 C CA . LYS A 1 72 ? 0.657 3.082 13.639 1.00 67.12 72 LYS A CA 1
ATOM 544 C C . LYS A 1 72 ? 1.462 2.130 12.771 1.00 67.12 72 LYS A C 1
ATOM 546 O O . LYS A 1 72 ? 2.070 2.566 11.794 1.00 67.12 72 LYS A O 1
ATOM 551 N N . LYS A 1 73 ? 1.509 0.843 13.117 1.00 74.62 73 LYS A N 1
ATOM 552 C CA . LYS A 1 73 ? 2.356 -0.127 12.427 1.00 74.62 73 LYS A CA 1
ATOM 553 C C . LYS A 1 73 ? 1.554 -1.351 12.019 1.00 74.62 73 LYS A C 1
ATOM 555 O O . LYS A 1 73 ? 1.005 -2.052 12.860 1.00 74.62 73 LYS A O 1
ATOM 560 N N . ILE A 1 74 ? 1.517 -1.622 10.715 1.00 81.19 74 ILE A N 1
ATOM 561 C CA . ILE A 1 74 ? 1.004 -2.886 10.184 1.00 81.19 74 ILE A CA 1
ATOM 562 C C . ILE A 1 74 ? 2.190 -3.807 9.917 1.00 81.19 74 ILE A C 1
ATOM 564 O O . ILE A 1 74 ? 3.094 -3.488 9.144 1.00 81.19 74 ILE A O 1
ATOM 568 N N . LEU A 1 75 ? 2.173 -4.962 10.566 1.00 78.25 75 LEU A N 1
ATOM 569 C CA . LEU A 1 75 ? 3.126 -6.039 10.395 1.00 78.25 75 LEU A CA 1
ATOM 570 C C . LEU A 1 75 ? 2.519 -7.112 9.496 1.00 78.25 75 LEU A C 1
ATOM 572 O O . LEU A 1 75 ? 1.459 -7.667 9.778 1.00 78.25 75 LEU A O 1
ATOM 576 N N . ILE A 1 76 ? 3.231 -7.421 8.418 1.00 80.00 76 ILE A N 1
ATOM 577 C CA . ILE A 1 76 ? 2.898 -8.526 7.522 1.00 80.00 76 ILE A CA 1
ATOM 578 C C . ILE A 1 76 ? 3.540 -9.788 8.093 1.00 80.00 76 ILE A C 1
ATOM 580 O O . ILE A 1 76 ? 4.768 -9.925 8.071 1.00 80.00 76 ILE A O 1
ATOM 584 N N . MET A 1 77 ? 2.714 -10.701 8.594 1.00 78.56 77 MET A N 1
ATOM 585 C CA . MET A 1 77 ? 3.148 -11.963 9.188 1.00 78.56 77 MET A CA 1
ATOM 586 C C . MET A 1 77 ? 2.688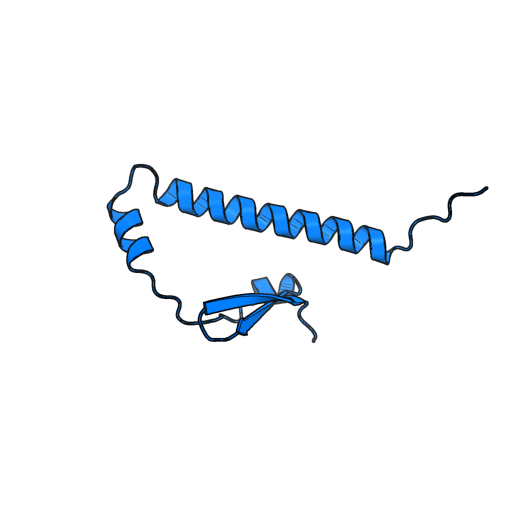 -13.154 8.337 1.00 78.56 77 MET A C 1
ATOM 588 O O . MET A 1 77 ? 1.719 -13.037 7.586 1.00 78.56 77 MET A O 1
ATOM 592 N N . PRO A 1 78 ? 3.361 -14.312 8.427 1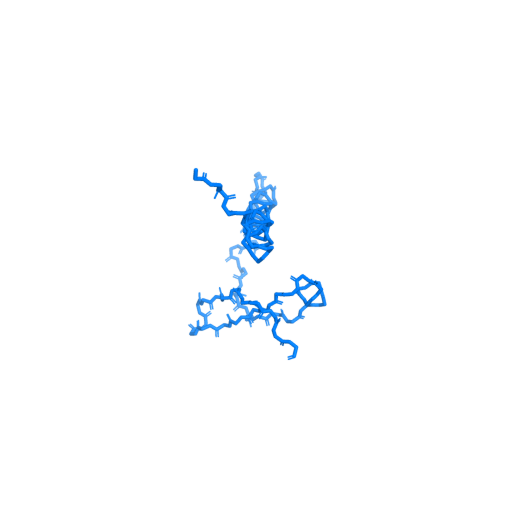.00 77.06 78 PRO A N 1
ATOM 593 C CA . PRO A 1 78 ? 2.857 -15.541 7.828 1.00 77.06 78 PRO A CA 1
ATOM 594 C C . PRO A 1 78 ? 1.513 -15.921 8.456 1.00 77.06 78 PRO A C 1
ATOM 596 O O . PRO A 1 78 ? 1.379 -15.918 9.681 1.00 77.06 78 PRO A O 1
ATOM 599 N N . TYR A 1 79 ? 0.535 -16.271 7.627 1.00 76.50 79 TYR A N 1
ATOM 600 C CA . TYR A 1 79 ? -0.730 -16.833 8.082 1.00 76.50 79 TYR A CA 1
ATOM 601 C C . TYR A 1 79 ? -0.468 -18.225 8.674 1.00 76.50 79 TYR A C 1
ATOM 603 O O . TYR A 1 79 ? -0.009 -19.129 7.971 1.00 76.50 79 TYR A O 1
ATOM 611 N N . LYS A 1 80 ? -0.708 -18.384 9.980 1.00 65.44 80 LYS A N 1
ATOM 612 C CA . LYS A 1 80 ? -0.771 -19.697 10.632 1.00 65.44 80 LYS A CA 1
ATOM 613 C C . LYS A 1 80 ? -2.238 -20.148 10.636 1.00 65.44 80 LYS A C 1
ATOM 615 O O . LYS A 1 80 ? -3.053 -19.378 11.143 1.00 65.44 80 LYS A O 1
ATOM 620 N N . PRO A 1 81 ? -2.564 -21.314 10.050 1.00 57.88 81 PRO A N 1
ATOM 621 C CA . PRO A 1 81 ? -3.903 -21.891 10.127 1.00 57.88 81 PRO A CA 1
ATOM 622 C C . PRO A 1 81 ? -4.257 -22.330 11.552 1.00 57.88 81 PRO A C 1
ATOM 624 O O . PRO A 1 81 ? -3.319 -22.605 12.341 1.00 57.88 81 PRO A O 1
#

Secondary structure (DSSP, 8-state):
---PPPPHHHHHHHHHHHHHHHHHHHHHHHHHHHHTT-HHHHHHHHT---------HHHHHTTEEEEEETTTEEEEEE---

Organism: Timema poppense (NCBI:txid170557)

pLDDT: mean 75.0, std 13.8, range [40.75, 93.88]